Protein AF-A0AAN5CGK2-F1 (afdb_monomer)

Solvent-accessible surface area (backbone atoms only — not comparable to full-atom values): 8296 Å² total; per-residue (Å²): 106,67,82,70,48,52,51,64,76,40,96,70,33,46,78,45,73,40,79,93,72,69,45,72,46,53,35,61,75,93,45,72,62,61,57,50,49,50,49,54,55,51,50,52,51,52,51,52,52,49,56,49,52,52,52,52,48,50,51,52,50,50,49,60,60,36,73,79,61,66,99,73,81,93,61,63,67,52,55,52,50,47,52,51,52,50,49,52,45,49,51,54,37,49,49,40,64,63,46,42,79,73,74,47,98,51,76,61,48,66,52,52,44,58,50,38,49,52,50,40,66,51,47,54,58,49,47,48,51,75,65,34,65,67,61,43,54,53,54,66,70,78,105

Mean predicted aligned error: 11.22 Å

Secondary structure (DSSP, 8-state):
-HHHHGGGGSTT-EEEEETTTTEEEEESTT-THHHHHHHHHHHHHHHHHHHHHHHHHHHHHHHHHHTTS-TT-TTHHHHHHHHHHHHHHHHHHHHHHHHTTTS-S-THHHHHHHHHHHHHHHHHHHHHHHH-HHHHHHHHHH-

Sequence (143 aa):
GLTISTPLLHPCCRNLSFPEYHTTAYYPFDTWFRYVGLAVNTACSIIIIICYSVMFYVIRSSSNNANLRDRSHHPEWRFSLQVFLMSGVFLATFSSYFFLPYLGGSRWVAILAPTLFIVQNFTHPAIAFVFNTAIRREALRVL

Foldseek 3Di:
DCQLCVQVVDPQWDWDQDLQLRDTATPVNPDCSVVSVVVVLVVVLVVLVVVLVVLLVVLVVVVVVCVVPDDDDPQSVLVNVLSVVLNVLVCVLSCLNVCVSVVDNDCVSVVVNVVSVVVSVVSNVVSCCVRPPVVVVVVVVVD

InterPro domains:
  IPR019426 7TM GPCR, serpentine receptor class v (Srv) [PF10323] (31-100)

Structure (mmCIF, N/CA/C/O backbone):
data_AF-A0AAN5CGK2-F1
#
_entry.id   AF-A0AAN5CGK2-F1
#
loop_
_atom_site.group_PDB
_atom_site.id
_atom_site.type_symbol
_atom_site.label_atom_id
_atom_site.label_alt_id
_atom_site.label_comp_id
_atom_site.label_asym_id
_atom_site.label_entity_id
_atom_site.label_seq_id
_atom_site.pdbx_PDB_ins_code
_atom_site.Cartn_x
_atom_site.Cartn_y
_atom_site.Cartn_z
_atom_site.occupancy
_atom_site.B_iso_or_equiv
_atom_site.auth_seq_id
_atom_site.auth_comp_id
_atom_site.auth_asym_id
_atom_site.auth_atom_id
_atom_site.pdbx_PDB_model_num
ATOM 1 N N . GLY A 1 1 ? 0.231 10.409 -7.391 1.00 58.53 1 GLY A N 1
ATOM 2 C CA . GLY A 1 1 ? -0.719 10.622 -8.497 1.00 58.53 1 GLY A CA 1
ATOM 3 C C . GLY A 1 1 ? -0.007 11.297 -9.642 1.00 58.53 1 GLY A C 1
ATOM 4 O O . GLY A 1 1 ? 0.638 10.606 -10.413 1.00 58.53 1 GLY A O 1
ATOM 5 N N . LEU A 1 2 ? -0.017 12.632 -9.666 1.00 70.06 2 LEU A N 1
ATOM 6 C CA . LEU A 1 2 ? 0.608 13.441 -10.722 1.00 70.06 2 LEU A CA 1
ATOM 7 C C . LEU A 1 2 ? 2.053 13.033 -11.039 1.00 70.06 2 LEU A C 1
ATOM 9 O O . LEU A 1 2 ? 2.345 12.772 -12.192 1.00 70.06 2 LEU A O 1
ATOM 13 N N . THR A 1 3 ? 2.906 12.858 -10.028 1.00 69.56 3 THR A N 1
ATOM 14 C CA . THR A 1 3 ? 4.315 12.441 -10.182 1.00 69.56 3 THR A CA 1
ATOM 15 C C . THR A 1 3 ? 4.522 11.067 -10.822 1.00 69.56 3 THR A C 1
ATOM 17 O O . THR A 1 3 ? 5.518 10.855 -11.504 1.00 69.56 3 THR A O 1
ATOM 20 N N . ILE A 1 4 ? 3.596 10.127 -10.615 1.00 68.75 4 ILE A N 1
ATOM 21 C CA . ILE A 1 4 ? 3.653 8.787 -11.226 1.00 68.75 4 ILE A CA 1
ATOM 22 C C . ILE A 1 4 ? 3.134 8.846 -12.667 1.00 68.75 4 ILE A C 1
ATOM 24 O O . ILE A 1 4 ? 3.549 8.051 -13.502 1.00 68.75 4 ILE A O 1
ATOM 28 N N . SER A 1 5 ? 2.241 9.793 -12.958 1.00 70.75 5 SER A N 1
ATOM 29 C CA . SER A 1 5 ? 1.638 9.993 -14.275 1.00 70.75 5 SER A CA 1
ATOM 30 C C . SER A 1 5 ? 2.458 10.907 -15.186 1.00 70.75 5 SER A C 1
ATOM 32 O O . SER A 1 5 ? 2.312 10.809 -16.398 1.00 70.75 5 SER A O 1
ATOM 34 N N . THR A 1 6 ? 3.357 11.737 -14.641 1.00 74.69 6 THR A N 1
ATOM 35 C CA . THR A 1 6 ? 4.272 12.612 -15.397 1.00 74.69 6 THR A CA 1
ATOM 36 C C . THR A 1 6 ? 5.002 11.921 -16.557 1.00 74.69 6 THR A C 1
ATOM 38 O O . THR A 1 6 ? 5.064 12.517 -17.630 1.00 74.69 6 THR A O 1
ATOM 41 N N . PRO A 1 7 ? 5.507 10.676 -16.424 1.00 70.19 7 PRO A N 1
ATOM 42 C CA . PRO A 1 7 ? 6.167 9.986 -17.529 1.00 70.19 7 PRO A CA 1
ATOM 43 C C . PRO A 1 7 ? 5.232 9.788 -18.729 1.00 70.19 7 PRO A C 1
ATOM 45 O O . PRO A 1 7 ? 5.672 9.920 -19.863 1.00 70.19 7 PRO A O 1
ATOM 48 N N . LEU A 1 8 ? 3.934 9.555 -18.496 1.00 69.88 8 LEU A N 1
ATOM 49 C CA . LEU A 1 8 ? 2.954 9.334 -19.564 1.00 69.88 8 LEU A CA 1
ATOM 50 C C . LEU A 1 8 ? 2.613 10.603 -20.359 1.00 69.88 8 LEU A C 1
ATOM 52 O O . LEU A 1 8 ? 2.028 10.495 -21.434 1.00 69.88 8 LEU A O 1
ATOM 56 N N . LEU A 1 9 ? 2.965 11.795 -19.860 1.00 74.56 9 LEU A N 1
ATOM 57 C CA . LEU A 1 9 ? 2.807 13.037 -20.623 1.00 74.56 9 LEU A CA 1
ATOM 58 C C . LEU A 1 9 ? 3.887 13.196 -21.706 1.00 74.56 9 LEU A C 1
ATOM 60 O O . LEU A 1 9 ? 3.725 14.019 -22.606 1.00 74.56 9 LEU A O 1
ATOM 64 N N . HIS A 1 10 ? 4.974 12.420 -21.648 1.00 74.19 10 HIS A N 1
ATOM 65 C CA . HIS A 1 10 ? 6.044 12.481 -22.636 1.00 74.19 10 HIS A CA 1
ATOM 66 C C . HIS A 1 10 ? 5.872 11.403 -23.722 1.00 74.19 10 HIS A C 1
ATOM 68 O O . HIS A 1 10 ? 5.666 10.231 -23.405 1.00 74.19 10 HIS A O 1
ATOM 74 N N . PRO A 1 11 ? 6.033 11.749 -25.016 1.00 67.81 11 PRO A N 1
ATOM 75 C CA . PRO A 1 11 ? 5.805 10.826 -26.134 1.00 67.81 11 PRO A CA 1
ATOM 76 C C . PRO A 1 11 ? 6.774 9.635 -26.162 1.00 67.81 11 PRO A C 1
ATOM 78 O O . PRO A 1 11 ? 6.483 8.621 -26.794 1.00 67.81 11 PRO A O 1
ATOM 81 N N . CYS A 1 12 ? 7.913 9.748 -25.473 1.00 65.38 12 CYS A N 1
ATOM 82 C CA . CYS A 1 12 ? 8.911 8.693 -25.368 1.00 65.38 12 CYS A CA 1
ATOM 83 C C . CYS A 1 12 ? 8.566 7.623 -24.331 1.00 65.38 12 CYS A C 1
ATOM 85 O O . CYS A 1 12 ? 9.102 6.533 -24.444 1.00 65.38 12 CYS A O 1
ATOM 87 N N . CYS A 1 13 ? 7.710 7.902 -23.344 1.00 67.62 13 CYS A N 1
ATOM 88 C CA . CYS A 1 13 ? 7.540 7.046 -22.171 1.00 67.62 13 CYS A CA 1
ATOM 89 C C . CYS A 1 13 ? 6.154 6.405 -22.147 1.00 67.62 13 CYS A C 1
ATOM 91 O O . CYS A 1 13 ? 5.207 6.925 -21.558 1.00 67.62 13 CYS A O 1
ATOM 93 N N . ARG A 1 14 ? 6.032 5.243 -22.794 1.00 71.44 14 ARG A N 1
ATOM 94 C CA . ARG A 1 14 ? 4.799 4.443 -22.762 1.00 71.44 14 ARG A CA 1
ATOM 95 C C . ARG A 1 14 ? 4.902 3.365 -21.702 1.00 71.44 14 ARG A C 1
ATOM 97 O O . ARG A 1 14 ? 5.924 2.699 -21.589 1.00 71.44 14 ARG A O 1
ATOM 104 N N . ASN A 1 15 ? 3.831 3.170 -20.943 1.00 73.69 15 ASN A N 1
ATOM 105 C CA . ASN A 1 15 ? 3.754 2.052 -20.017 1.00 73.69 15 ASN A CA 1
ATOM 106 C C . ASN A 1 15 ? 3.333 0.794 -20.794 1.00 73.69 15 ASN A C 1
ATOM 108 O O . ASN A 1 15 ? 2.214 0.727 -21.302 1.00 73.69 15 ASN A O 1
ATOM 112 N N . LEU A 1 16 ? 4.247 -0.163 -20.941 1.00 75.38 16 LEU A N 1
ATOM 113 C CA . LEU A 1 16 ? 3.986 -1.460 -21.553 1.00 75.38 16 LEU A CA 1
ATOM 114 C C . LEU A 1 16 ? 3.555 -2.442 -20.467 1.00 75.38 16 LEU A C 1
ATOM 116 O O . LEU A 1 16 ? 4.238 -2.600 -19.456 1.00 75.38 16 LEU A O 1
ATOM 120 N N . SER A 1 17 ? 2.427 -3.113 -20.685 1.00 71.88 17 SER A N 1
ATOM 121 C CA . SER A 1 17 ? 1.989 -4.216 -19.834 1.00 71.88 17 SER A CA 1
ATOM 122 C C . SER A 1 17 ? 2.451 -5.531 -20.447 1.00 71.88 17 SER A C 1
ATOM 124 O O . SER A 1 17 ? 2.151 -5.812 -21.606 1.00 71.88 17 SER A O 1
ATOM 126 N N . PHE A 1 18 ? 3.183 -6.320 -19.667 1.00 71.69 18 PHE A N 1
ATOM 127 C CA . PHE A 1 18 ? 3.627 -7.652 -20.045 1.00 71.69 18 PHE A CA 1
ATOM 128 C C . PHE A 1 18 ? 2.708 -8.678 -19.385 1.00 71.69 18 PHE A C 1
ATOM 130 O O . PHE A 1 18 ? 2.896 -8.983 -18.203 1.00 71.69 18 PHE A O 1
ATOM 137 N N . PRO A 1 19 ? 1.711 -9.215 -20.109 1.00 67.00 19 PRO A N 1
ATOM 138 C CA . PRO A 1 19 ? 0.748 -10.148 -19.532 1.00 67.00 19 PRO A CA 1
ATOM 139 C C . PRO A 1 19 ? 1.413 -11.438 -19.038 1.00 67.00 19 PRO A C 1
ATOM 141 O O . PRO A 1 19 ? 0.984 -11.982 -18.031 1.00 67.00 19 PRO A O 1
ATOM 144 N N . GLU A 1 20 ? 2.502 -11.882 -19.671 1.00 65.44 20 GLU A N 1
ATOM 145 C CA . GLU A 1 20 ? 3.244 -13.089 -19.271 1.00 65.44 20 GLU A CA 1
ATOM 146 C C . GLU A 1 20 ? 3.934 -12.956 -17.907 1.00 65.44 20 GLU A C 1
ATOM 148 O O . GLU A 1 20 ? 4.094 -13.938 -17.183 1.00 65.44 20 GLU A O 1
ATOM 153 N N . TYR A 1 21 ? 4.315 -11.732 -17.539 1.00 59.38 21 TYR A N 1
ATOM 154 C CA . TYR A 1 21 ? 5.016 -11.437 -16.291 1.00 59.38 21 TYR A CA 1
ATOM 155 C C . TYR A 1 21 ? 4.128 -10.705 -15.281 1.00 59.38 21 TYR A C 1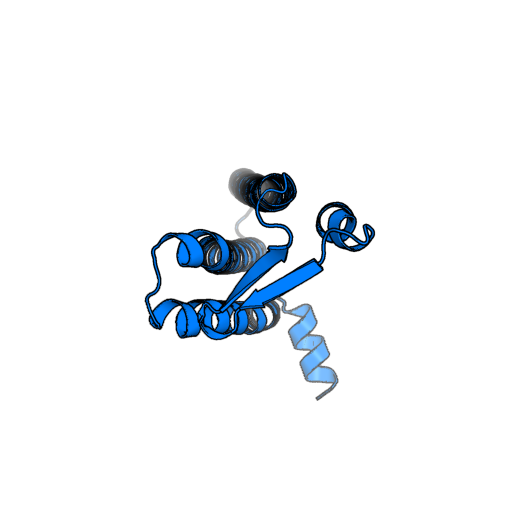
ATOM 157 O O . TYR A 1 21 ? 4.572 -10.454 -14.166 1.00 59.38 21 TYR A O 1
ATOM 165 N N . HIS A 1 22 ? 2.891 -10.355 -15.655 1.00 60.78 22 HIS A N 1
ATOM 166 C CA . HIS A 1 22 ? 1.971 -9.519 -14.875 1.00 60.78 22 HIS A CA 1
ATOM 167 C C . HIS A 1 22 ? 2.614 -8.231 -14.343 1.00 60.78 22 HIS A C 1
ATOM 169 O O . HIS A 1 22 ? 2.251 -7.718 -13.284 1.00 60.78 22 HIS A O 1
ATOM 175 N N . THR A 1 23 ? 3.576 -7.695 -15.088 1.00 65.94 23 THR A N 1
ATOM 176 C CA . THR A 1 23 ? 4.284 -6.467 -14.742 1.00 65.94 23 THR A CA 1
ATOM 177 C C . THR A 1 23 ? 4.006 -5.393 -15.776 1.00 65.94 23 THR A C 1
ATOM 179 O O . THR A 1 23 ? 3.697 -5.657 -16.939 1.00 65.94 23 THR A O 1
ATOM 182 N N . THR A 1 24 ? 4.097 -4.147 -15.333 1.00 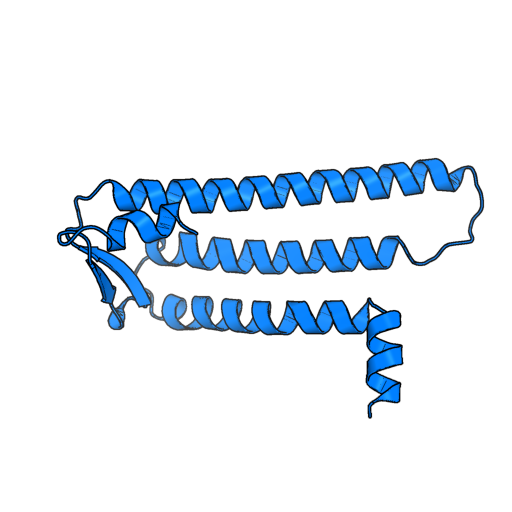69.50 24 THR A N 1
ATOM 183 C CA . THR A 1 24 ? 4.045 -2.975 -16.201 1.00 69.50 24 THR A CA 1
ATOM 184 C C . THR A 1 24 ? 5.388 -2.274 -16.122 1.00 69.50 24 THR A C 1
ATOM 186 O O . THR A 1 24 ? 5.865 -2.005 -15.017 1.00 69.50 24 THR A O 1
ATOM 189 N N . ALA A 1 25 ? 6.001 -1.985 -17.262 1.00 70.94 25 ALA A N 1
ATOM 190 C CA . ALA A 1 25 ? 7.276 -1.290 -17.324 1.00 70.94 25 ALA A CA 1
ATOM 191 C C . ALA A 1 25 ? 7.214 -0.131 -18.318 1.00 70.94 25 ALA A C 1
ATOM 193 O O . ALA A 1 25 ? 6.575 -0.213 -19.366 1.00 70.94 25 ALA A O 1
ATOM 194 N N . TYR A 1 26 ? 7.908 0.956 -17.988 1.00 72.75 26 TYR A N 1
ATOM 195 C CA . TYR A 1 26 ? 8.057 2.088 -18.891 1.00 72.75 26 TYR A CA 1
ATOM 196 C C . TYR A 1 26 ? 9.029 1.729 -20.017 1.00 72.75 26 TYR A C 1
ATOM 198 O O . TYR A 1 26 ? 10.127 1.237 -19.762 1.00 72.75 26 TYR A O 1
ATOM 206 N N . TYR A 1 27 ? 8.614 1.982 -21.253 1.00 67.19 27 TYR A N 1
ATOM 207 C CA . TYR A 1 27 ? 9.453 1.926 -22.441 1.00 67.19 27 TYR A CA 1
ATOM 208 C C . TYR A 1 27 ? 9.820 3.350 -22.865 1.00 67.19 27 TYR A C 1
ATOM 210 O O . TYR A 1 27 ? 8.891 4.155 -22.963 1.00 67.19 27 TYR A O 1
ATOM 218 N N . PRO A 1 28 ? 11.101 3.659 -23.156 1.00 73.19 28 PRO A N 1
ATOM 219 C CA . PRO A 1 28 ? 12.262 2.765 -23.095 1.00 73.19 28 PRO A CA 1
ATOM 220 C C . PRO A 1 28 ? 12.666 2.39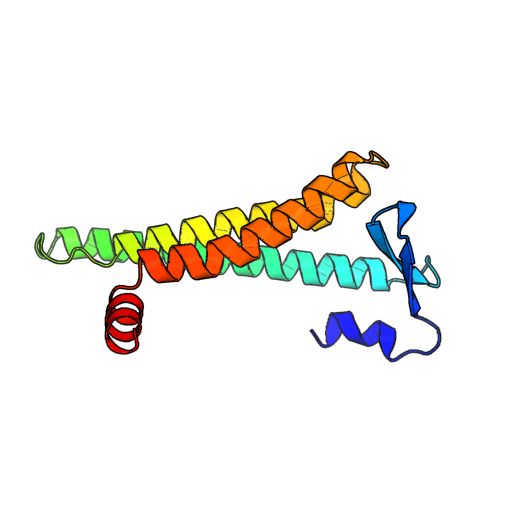8 -21.655 1.00 73.19 28 PRO A C 1
ATOM 222 O O . PRO A 1 28 ? 12.503 3.188 -20.722 1.00 73.19 28 PRO A O 1
ATOM 225 N N . PHE A 1 29 ? 13.193 1.180 -21.487 1.00 70.44 29 PHE A N 1
ATOM 226 C CA . PHE A 1 29 ? 13.477 0.580 -20.174 1.00 70.44 29 PHE A CA 1
ATOM 227 C C . PHE A 1 29 ? 14.631 1.257 -19.414 1.00 70.44 29 PHE A C 1
ATOM 229 O O . PHE A 1 29 ? 14.657 1.203 -18.186 1.00 70.44 29 PHE A O 1
ATOM 236 N N . ASP A 1 30 ? 15.526 1.955 -20.121 1.00 68.19 30 ASP A N 1
ATOM 237 C CA . ASP A 1 30 ? 16.666 2.706 -19.564 1.00 68.19 30 ASP A CA 1
ATOM 238 C C . ASP A 1 30 ? 16.287 4.109 -19.063 1.00 68.19 30 ASP A C 1
ATOM 240 O O . ASP A 1 30 ? 17.068 5.060 -19.118 1.00 68.19 30 ASP A O 1
ATOM 244 N N . THR A 1 31 ? 15.057 4.280 -18.586 1.00 72.62 31 THR A N 1
ATOM 245 C CA . THR A 1 31 ? 14.589 5.569 -18.079 1.00 72.62 31 THR A CA 1
ATOM 246 C C . THR A 1 31 ? 14.637 5.630 -16.558 1.00 72.62 31 THR A C 1
ATOM 248 O O . THR A 1 31 ? 14.269 4.700 -15.838 1.00 72.62 31 THR A O 1
ATOM 251 N N . TRP A 1 32 ? 15.025 6.797 -16.040 1.00 73.75 32 TRP A N 1
ATOM 252 C CA . TRP A 1 32 ? 15.054 7.087 -14.603 1.00 73.75 32 TRP A CA 1
ATOM 253 C C . TRP A 1 32 ? 13.672 6.980 -13.921 1.00 73.75 32 TRP A C 1
ATOM 255 O O . TRP A 1 32 ? 13.582 6.895 -12.696 1.00 73.75 32 TRP A O 1
ATOM 265 N N . PHE A 1 33 ? 12.586 6.917 -14.700 1.00 71.19 33 PHE A N 1
ATOM 266 C CA . PHE A 1 33 ? 11.207 6.813 -14.219 1.00 71.19 33 PHE A CA 1
ATOM 267 C C . PHE A 1 33 ? 10.928 5.565 -13.375 1.00 71.19 33 PHE A C 1
ATOM 269 O O . PHE A 1 33 ? 10.081 5.615 -12.481 1.00 71.19 33 PHE A O 1
ATOM 276 N N . ARG A 1 34 ? 11.680 4.474 -13.566 1.00 69.56 34 ARG A N 1
ATOM 277 C CA . ARG A 1 34 ? 11.621 3.308 -12.668 1.00 69.56 34 ARG A CA 1
ATOM 278 C C . ARG A 1 34 ? 11.997 3.677 -11.228 1.00 69.56 34 ARG A C 1
ATOM 280 O O . ARG A 1 34 ? 11.337 3.229 -10.290 1.00 69.56 34 ARG A O 1
ATOM 287 N N . TYR A 1 35 ? 13.013 4.520 -11.048 1.00 74.94 35 TYR A N 1
ATOM 288 C CA . TYR A 1 35 ? 13.442 4.989 -9.728 1.00 74.94 35 TYR A CA 1
ATOM 289 C C . TYR A 1 35 ? 12.452 5.984 -9.127 1.00 74.94 35 TYR A C 1
ATOM 291 O O . TYR A 1 35 ? 12.213 5.937 -7.925 1.00 74.94 35 TYR A O 1
ATOM 299 N N . VAL A 1 36 ? 11.815 6.824 -9.949 1.00 76.19 36 VAL A N 1
ATOM 300 C CA . VAL A 1 36 ? 10.736 7.722 -9.499 1.00 76.19 36 VAL A CA 1
ATOM 301 C C . VAL A 1 36 ? 9.548 6.921 -8.972 1.00 76.19 36 VAL A C 1
ATOM 303 O O . VAL A 1 36 ? 9.062 7.195 -7.877 1.00 76.19 36 VAL A O 1
ATOM 306 N N . GLY A 1 37 ? 9.111 5.898 -9.713 1.00 71.94 37 GLY A N 1
ATOM 307 C CA . GLY A 1 37 ? 8.034 5.007 -9.284 1.00 71.94 37 GLY A CA 1
ATOM 308 C C . GLY A 1 37 ? 8.360 4.308 -7.963 1.00 71.94 37 GLY A C 1
ATOM 309 O O . GLY A 1 37 ? 7.550 4.344 -7.041 1.00 71.94 37 GLY A O 1
ATOM 310 N N . LEU A 1 38 ? 9.569 3.750 -7.839 1.00 75.31 38 LEU A N 1
ATOM 311 C CA . LEU A 1 38 ? 10.087 3.157 -6.599 1.00 75.31 38 LEU A CA 1
ATOM 312 C C . LEU A 1 38 ? 10.122 4.168 -5.439 1.00 75.31 38 LEU A C 1
ATOM 314 O O . LEU A 1 38 ? 9.640 3.860 -4.350 1.00 75.31 38 LEU A O 1
ATOM 318 N N . ALA A 1 39 ? 10.647 5.373 -5.658 1.00 79.00 39 ALA A N 1
ATOM 319 C CA . ALA A 1 39 ? 10.775 6.402 -4.630 1.00 79.00 39 ALA A CA 1
ATOM 320 C C . ALA A 1 39 ? 9.410 6.873 -4.110 1.00 79.00 39 ALA A C 1
ATOM 322 O O . ALA A 1 39 ? 9.199 6.906 -2.900 1.00 79.00 39 ALA A O 1
ATOM 323 N N . VAL A 1 40 ? 8.461 7.176 -5.004 1.00 79.25 40 VAL A N 1
ATOM 324 C CA . VAL A 1 40 ?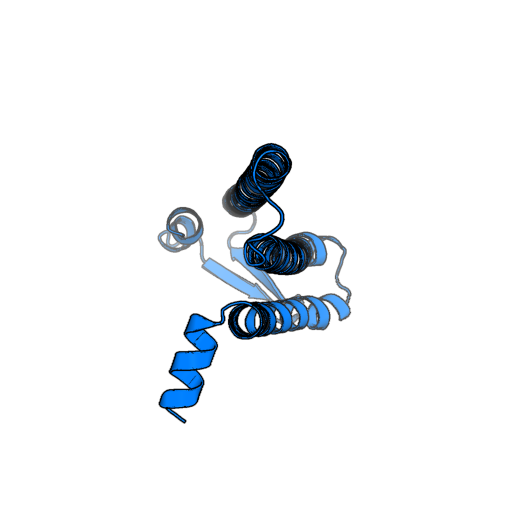 7.112 7.620 -4.613 1.00 79.25 40 VAL A CA 1
ATOM 325 C C . VAL A 1 40 ? 6.383 6.522 -3.840 1.00 79.25 40 VAL A C 1
ATOM 327 O O . VAL A 1 40 ? 5.810 6.784 -2.786 1.00 79.25 40 VAL A O 1
ATOM 330 N N . ASN A 1 41 ? 6.455 5.283 -4.322 1.00 76.44 41 ASN A N 1
ATOM 331 C CA . ASN A 1 41 ? 5.851 4.126 -3.667 1.00 76.44 41 ASN A CA 1
ATOM 332 C C . ASN A 1 41 ? 6.454 3.882 -2.267 1.00 76.44 41 ASN A C 1
ATOM 334 O O . ASN A 1 41 ? 5.722 3.681 -1.293 1.00 76.44 41 ASN A O 1
ATOM 338 N N . THR A 1 42 ? 7.776 3.975 -2.138 1.00 80.12 42 THR A N 1
ATOM 339 C CA . THR A 1 42 ? 8.474 3.817 -0.851 1.00 80.12 42 THR A CA 1
ATOM 340 C C . THR A 1 42 ? 8.108 4.939 0.121 1.00 80.12 42 THR A C 1
ATOM 342 O O . THR A 1 42 ? 7.794 4.672 1.280 1.00 80.12 42 THR A O 1
ATOM 345 N N . ALA A 1 43 ? 8.060 6.187 -0.355 1.00 83.56 43 ALA A N 1
ATOM 346 C CA . ALA A 1 43 ? 7.637 7.335 0.440 1.00 83.56 43 ALA A CA 1
ATOM 347 C C . ALA A 1 43 ? 6.194 7.181 0.943 1.00 83.56 43 ALA A C 1
ATOM 349 O O . ALA A 1 43 ? 5.939 7.393 2.126 1.00 83.56 43 ALA A O 1
ATOM 350 N N . CYS A 1 44 ? 5.260 6.742 0.091 1.00 81.00 44 CYS A N 1
ATOM 351 C CA . CYS A 1 44 ? 3.884 6.461 0.505 1.00 81.00 44 CYS A CA 1
ATOM 352 C C . CYS A 1 44 ? 3.821 5.398 1.609 1.00 81.00 44 CYS A C 1
ATOM 354 O O . CYS A 1 44 ? 3.101 5.586 2.586 1.00 81.00 44 CYS A O 1
ATOM 356 N N . SER A 1 45 ? 4.603 4.322 1.501 1.00 78.56 45 SER A N 1
ATOM 357 C CA . SER A 1 45 ? 4.648 3.287 2.542 1.00 78.56 45 SER A CA 1
ATOM 358 C C . SER A 1 45 ? 5.190 3.810 3.867 1.00 78.56 45 SER A C 1
ATOM 360 O O . SER A 1 45 ? 4.613 3.531 4.914 1.00 78.56 45 SER A O 1
ATOM 362 N N . ILE A 1 46 ? 6.255 4.614 3.833 1.00 83.44 46 ILE A N 1
ATOM 363 C CA . ILE A 1 46 ? 6.827 5.220 5.041 1.00 83.44 46 ILE A CA 1
ATOM 364 C C . ILE A 1 46 ? 5.825 6.178 5.692 1.00 83.44 46 ILE A C 1
ATOM 366 O O . ILE A 1 46 ? 5.617 6.103 6.900 1.00 83.44 46 ILE A O 1
ATOM 370 N N . ILE A 1 47 ? 5.158 7.029 4.906 1.00 85.19 47 ILE A N 1
ATOM 371 C CA . ILE A 1 47 ? 4.122 7.943 5.410 1.00 85.19 47 ILE A CA 1
ATOM 372 C C . ILE A 1 47 ? 3.015 7.151 6.106 1.00 85.19 47 ILE A C 1
ATOM 374 O O . ILE A 1 47 ? 2.629 7.490 7.219 1.00 85.19 47 ILE A O 1
ATOM 378 N N . ILE A 1 48 ? 2.550 6.064 5.492 1.00 81.25 48 ILE A N 1
ATOM 379 C CA . ILE A 1 48 ? 1.512 5.198 6.056 1.00 81.25 48 ILE A CA 1
ATOM 380 C C . ILE A 1 48 ? 1.972 4.578 7.387 1.00 81.25 48 ILE A C 1
ATOM 382 O O . ILE A 1 48 ? 1.242 4.644 8.376 1.00 81.25 48 ILE A O 1
ATOM 386 N N . ILE A 1 49 ? 3.198 4.050 7.457 1.00 82.12 49 ILE A N 1
ATOM 387 C CA . ILE A 1 49 ? 3.779 3.508 8.697 1.00 82.12 49 ILE A CA 1
ATOM 388 C C . ILE A 1 49 ? 3.868 4.590 9.786 1.00 82.12 49 ILE A C 1
ATOM 390 O O . ILE A 1 49 ? 3.510 4.339 10.940 1.00 82.12 49 ILE A O 1
ATOM 394 N N . ILE A 1 50 ? 4.299 5.806 9.440 1.00 85.12 50 ILE A N 1
ATOM 395 C CA . ILE A 1 50 ? 4.405 6.926 10.386 1.00 85.12 50 ILE A CA 1
ATOM 396 C C . ILE A 1 50 ? 3.017 7.339 10.883 1.00 85.12 50 ILE A C 1
ATOM 398 O O . ILE A 1 50 ? 2.790 7.404 12.088 1.00 85.12 50 ILE A O 1
ATOM 402 N N . CYS A 1 51 ? 2.058 7.556 9.984 1.00 82.00 51 CYS A N 1
ATOM 403 C CA . CYS A 1 51 ? 0.693 7.921 10.356 1.00 82.00 51 CYS A CA 1
ATOM 404 C C . CYS A 1 51 ? 0.074 6.888 11.305 1.00 82.00 51 CYS A C 1
ATOM 406 O O . CYS A 1 51 ? -0.530 7.259 12.313 1.00 82.00 51 CYS A O 1
ATOM 408 N N . TYR A 1 52 ? 0.267 5.595 11.036 1.00 77.12 52 TYR A N 1
ATOM 409 C CA . TYR A 1 52 ? -0.275 4.542 11.889 1.00 77.12 52 TYR A CA 1
ATOM 410 C C . TYR A 1 52 ? 0.466 4.369 13.212 1.00 77.12 52 TYR A C 1
ATOM 412 O O . TYR A 1 52 ? -0.181 4.123 14.229 1.00 77.12 52 TYR A O 1
ATOM 420 N N . SER A 1 53 ? 1.788 4.538 13.240 1.00 79.88 53 SER A N 1
ATOM 421 C CA . SER A 1 53 ? 2.556 4.503 14.491 1.00 79.88 53 SER A CA 1
ATOM 422 C C . SER A 1 53 ? 2.210 5.681 15.405 1.00 79.88 53 SER A C 1
ATOM 424 O O . SER A 1 53 ? 2.005 5.475 16.601 1.00 79.88 53 SER A O 1
ATOM 426 N N . VAL A 1 54 ? 2.026 6.883 14.847 1.00 82.81 54 VAL A N 1
ATOM 427 C CA . VAL A 1 54 ? 1.518 8.056 15.579 1.00 82.81 54 VAL A CA 1
ATOM 428 C C . VAL A 1 54 ? 0.114 7.794 16.111 1.00 82.81 54 VAL A C 1
ATOM 430 O O . VAL A 1 54 ? -0.149 8.024 17.287 1.00 82.81 54 VAL A O 1
ATOM 433 N N . MET A 1 55 ? -0.791 7.271 15.285 1.00 77.06 55 MET A N 1
ATOM 434 C CA . MET A 1 55 ? -2.160 6.994 15.715 1.00 77.06 55 MET A CA 1
ATOM 435 C C . MET A 1 55 ? -2.208 5.932 16.828 1.00 77.06 55 MET A C 1
ATOM 437 O O . MET A 1 55 ? -2.911 6.110 17.822 1.00 77.06 55 MET A O 1
ATOM 441 N N . PHE A 1 56 ? -1.415 4.862 16.719 1.00 75.50 56 PHE A N 1
ATOM 442 C CA . PHE A 1 56 ? -1.277 3.856 17.774 1.00 75.50 56 PHE A CA 1
ATOM 443 C C . PHE A 1 56 ? -0.705 4.455 19.067 1.00 75.50 56 PHE A C 1
ATOM 445 O O . PHE A 1 56 ? -1.205 4.172 20.157 1.00 75.50 56 PHE A O 1
ATOM 452 N N . TYR A 1 57 ? 0.307 5.319 18.953 1.00 79.75 57 TYR A N 1
ATOM 453 C CA . TYR A 1 57 ? 0.884 6.033 20.089 1.00 79.75 57 TYR A CA 1
ATOM 454 C C . TYR A 1 57 ? -0.143 6.943 20.775 1.00 79.75 57 TYR A C 1
ATOM 456 O O . TYR A 1 57 ? -0.279 6.894 21.996 1.00 79.75 57 TYR A O 1
ATOM 464 N N . VAL A 1 58 ? -0.915 7.717 20.005 1.00 77.19 58 VAL A N 1
ATOM 465 C CA . VAL A 1 58 ? -1.984 8.585 20.521 1.00 77.19 58 VAL A CA 1
ATOM 466 C C . VAL A 1 58 ? -3.059 7.767 21.232 1.00 77.19 58 VAL A C 1
ATOM 468 O O . VAL A 1 58 ? -3.468 8.145 22.323 1.00 77.19 58 VAL A O 1
ATOM 471 N N . ILE A 1 59 ? -3.468 6.619 20.686 1.00 70.56 59 ILE A N 1
ATOM 472 C CA . ILE A 1 59 ? -4.444 5.730 21.336 1.00 70.56 59 ILE A CA 1
ATOM 473 C C . ILE A 1 59 ? -3.895 5.171 22.650 1.00 70.56 59 ILE A C 1
ATOM 475 O O . ILE A 1 59 ? -4.603 5.142 23.655 1.00 70.56 59 ILE A O 1
ATOM 479 N N . ARG A 1 60 ? -2.628 4.744 22.677 1.00 73.50 60 ARG A N 1
ATOM 480 C CA . ARG A 1 60 ? -2.001 4.232 23.902 1.00 73.50 60 ARG A CA 1
ATOM 481 C C . ARG A 1 60 ? -1.827 5.333 24.950 1.00 73.50 60 ARG A C 1
ATOM 483 O O . ARG A 1 60 ? -2.054 5.078 26.128 1.00 73.50 60 ARG A O 1
ATOM 490 N N . SER A 1 61 ? -1.480 6.545 24.524 1.00 74.19 61 SER A N 1
ATOM 491 C CA . SER A 1 61 ? -1.392 7.732 25.381 1.00 74.19 61 SER A CA 1
ATOM 492 C C . SER A 1 61 ? -2.767 8.140 25.927 1.00 74.19 61 SER A C 1
ATOM 494 O O . SER A 1 61 ? -2.913 8.332 27.132 1.00 74.19 61 SER A O 1
ATOM 496 N N . SER A 1 62 ? -3.801 8.157 25.077 1.00 65.00 62 SER A N 1
ATOM 497 C CA . SER A 1 62 ? -5.203 8.372 25.463 1.00 65.00 62 SER A CA 1
ATOM 498 C C . SER A 1 62 ? -5.654 7.335 26.489 1.00 65.00 62 SER A C 1
ATOM 500 O O . SER A 1 62 ? -6.145 7.695 27.550 1.00 65.00 62 SER A O 1
ATOM 502 N N . SER A 1 63 ? -5.388 6.048 26.242 1.00 63.91 63 SER A N 1
ATOM 503 C CA . SER A 1 63 ? -5.721 4.960 27.167 1.00 63.91 63 SER A CA 1
ATOM 504 C C . SER A 1 63 ? -4.978 5.067 28.501 1.00 63.91 63 SER A C 1
ATOM 506 O O . SER A 1 63 ? -5.568 4.803 29.547 1.00 63.91 63 SER A O 1
ATOM 508 N N . ASN A 1 64 ? -3.706 5.477 28.492 1.00 66.12 64 ASN A N 1
ATOM 509 C CA . ASN A 1 64 ? -2.937 5.676 29.718 1.00 66.12 64 ASN A CA 1
ATOM 510 C C . ASN A 1 64 ? -3.472 6.8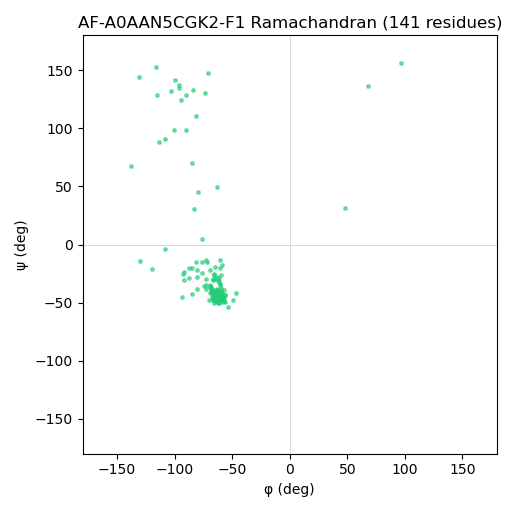59 30.542 1.00 66.12 64 ASN A C 1
ATOM 512 O O . ASN A 1 64 ? -3.588 6.755 31.759 1.00 66.12 64 ASN A O 1
ATOM 516 N N . ASN A 1 65 ? -3.873 7.946 29.877 1.00 61.38 65 ASN A N 1
ATOM 517 C CA . ASN A 1 65 ? -4.514 9.094 30.520 1.00 61.38 65 ASN A CA 1
ATOM 518 C C . ASN A 1 65 ? -5.960 8.792 30.961 1.00 61.38 65 ASN A C 1
ATOM 520 O O . ASN A 1 65 ? -6.422 9.330 31.963 1.00 61.38 65 ASN A O 1
ATOM 524 N N . ALA A 1 66 ? -6.667 7.900 30.260 1.00 56.75 66 ALA A N 1
ATOM 525 C CA . ALA A 1 66 ? -8.018 7.451 30.596 1.00 56.75 66 ALA A CA 1
ATOM 526 C C . ALA A 1 66 ? -8.050 6.450 31.764 1.00 56.75 66 ALA A C 1
ATOM 528 O O . ALA A 1 66 ? -9.042 6.404 32.483 1.00 56.75 66 ALA A O 1
ATOM 529 N N . ASN A 1 67 ? -6.966 5.710 32.037 1.00 53.44 67 ASN A N 1
ATOM 530 C CA . ASN A 1 67 ? -6.856 4.881 33.250 1.00 53.44 67 ASN A CA 1
ATOM 531 C C . ASN A 1 67 ? -6.947 5.704 34.554 1.00 53.44 67 ASN A C 1
ATOM 533 O O . ASN A 1 67 ? -7.289 5.148 35.594 1.00 53.44 67 ASN A O 1
ATOM 537 N N . LEU A 1 68 ? -6.696 7.020 34.507 1.00 54.38 68 LEU A N 1
ATOM 538 C CA . LEU A 1 68 ? -6.933 7.943 35.627 1.00 54.38 68 LEU A CA 1
ATOM 539 C C . LEU A 1 68 ? -8.399 8.401 35.739 1.00 54.38 68 LEU A C 1
ATOM 541 O O . LEU A 1 68 ? -8.787 8.959 36.762 1.00 54.38 68 LEU A O 1
ATOM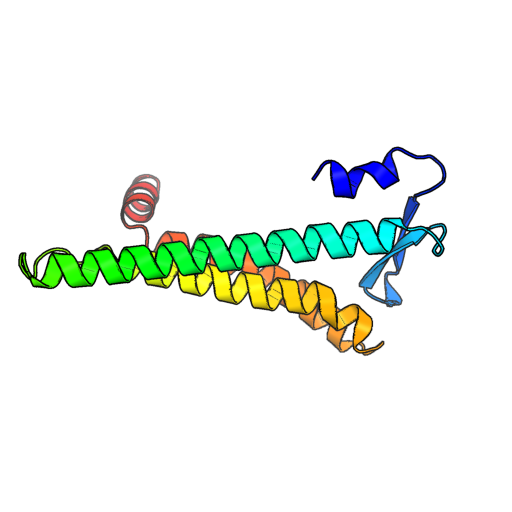 545 N N . ARG A 1 69 ? -9.219 8.194 34.702 1.00 49.19 69 ARG A N 1
ATOM 546 C CA . ARG A 1 69 ? -10.579 8.731 34.588 1.00 49.19 69 ARG A CA 1
ATOM 547 C C . ARG A 1 69 ? -11.536 7.683 34.022 1.00 49.19 69 ARG A C 1
ATOM 549 O O . ARG A 1 69 ? -12.087 7.839 32.944 1.00 49.19 69 ARG A O 1
ATOM 556 N N . ASP A 1 70 ? -11.755 6.661 34.834 1.00 49.78 70 ASP A N 1
ATOM 557 C CA . ASP A 1 70 ? -12.943 5.812 34.839 1.00 49.78 70 ASP A CA 1
ATOM 558 C C . ASP A 1 70 ? -13.186 4.877 33.631 1.00 49.78 70 ASP A C 1
ATOM 560 O O . ASP A 1 70 ? -13.074 5.186 32.445 1.00 49.78 70 ASP A O 1
ATOM 564 N N . ARG A 1 71 ? -13.575 3.661 33.988 1.00 49.41 71 ARG A N 1
ATOM 565 C CA . ARG A 1 71 ? -13.624 2.429 33.199 1.00 49.41 71 ARG A CA 1
ATOM 566 C C . ARG A 1 71 ? -14.854 2.360 32.278 1.00 49.41 71 ARG A C 1
ATOM 568 O O . ARG A 1 71 ? -15.524 1.332 32.245 1.00 49.41 71 ARG A O 1
ATOM 575 N N . SER A 1 72 ? -15.194 3.433 31.556 1.00 49.00 72 SER A N 1
ATOM 576 C CA . SER A 1 72 ? -16.545 3.563 30.969 1.00 49.00 72 SER A CA 1
ATOM 577 C C . SER A 1 72 ? -16.652 3.672 29.435 1.00 49.00 72 SER A C 1
ATOM 579 O O . SER A 1 72 ? -17.691 3.317 28.886 1.00 49.00 72 SER A O 1
ATOM 581 N N . HIS A 1 73 ? -15.623 4.056 28.670 1.00 47.44 73 HIS A N 1
ATOM 582 C CA . HIS A 1 73 ? -15.793 4.229 27.211 1.00 47.44 73 HIS A CA 1
ATOM 583 C C . HIS A 1 73 ? -15.103 3.147 26.356 1.00 47.44 73 HIS A C 1
ATOM 585 O O . HIS A 1 73 ? -13.977 3.289 25.889 1.00 47.44 73 HIS A O 1
ATOM 591 N N . HIS A 1 74 ? -15.857 2.081 26.053 1.00 57.12 74 HIS A N 1
ATOM 592 C CA . HIS A 1 74 ? -15.565 1.083 25.011 1.00 57.12 74 HIS A CA 1
ATOM 593 C C . HIS A 1 74 ? -16.037 1.486 23.585 1.00 57.12 74 HIS A C 1
ATOM 595 O O . HIS A 1 74 ? -16.935 0.848 23.024 1.00 57.12 74 HIS A O 1
ATOM 601 N N . PRO A 1 75 ? -15.404 2.484 22.937 1.00 57.44 75 PRO A N 1
ATOM 602 C CA . PRO A 1 75 ? -15.315 2.485 21.467 1.00 57.44 75 PRO A CA 1
ATOM 603 C C . PRO A 1 75 ? -13.908 2.719 20.874 1.00 57.44 75 PRO A C 1
ATOM 605 O O . PRO A 1 75 ? -13.705 2.418 19.700 1.00 57.44 75 PRO A O 1
ATOM 608 N N . GLU A 1 76 ? -12.916 3.188 21.640 1.00 61.78 76 GLU A N 1
ATOM 609 C CA . GLU A 1 76 ? -11.622 3.638 21.078 1.00 61.78 76 GLU A CA 1
ATOM 610 C C . GLU A 1 76 ? -10.722 2.489 20.590 1.00 61.78 76 GLU A C 1
ATOM 612 O O . GLU A 1 76 ? -10.094 2.568 19.531 1.00 61.78 76 GLU A O 1
ATOM 617 N N . TRP A 1 77 ? -10.706 1.364 21.312 1.00 63.81 77 TRP A N 1
ATOM 618 C CA . TRP A 1 77 ? -9.882 0.205 20.945 1.00 63.81 77 TRP A CA 1
ATOM 619 C C . TRP A 1 77 ? -10.337 -0.455 19.633 1.00 63.81 77 TRP A C 1
ATOM 621 O O . TRP A 1 77 ? -9.520 -1.001 18.895 1.00 63.81 77 TRP A O 1
ATOM 631 N N . ARG A 1 78 ? -11.639 -0.384 19.323 1.00 68.25 78 ARG A N 1
ATOM 632 C CA . ARG A 1 78 ? -12.233 -0.953 18.103 1.00 68.25 78 ARG A CA 1
ATOM 633 C C . ARG A 1 78 ? -11.766 -0.209 16.860 1.00 68.25 78 ARG A C 1
ATOM 635 O O . ARG A 1 78 ? -11.434 -0.839 15.863 1.00 68.25 78 ARG A O 1
ATOM 642 N N . PHE A 1 79 ? -11.686 1.116 16.953 1.00 69.75 79 PHE A N 1
ATOM 643 C CA . PHE A 1 79 ? -11.148 1.962 15.893 1.00 69.75 79 PHE A CA 1
ATOM 644 C C . PHE A 1 79 ? -9.646 1.714 15.692 1.00 69.75 79 PHE A C 1
ATOM 646 O O . PHE A 1 79 ? -9.194 1.533 14.564 1.00 69.75 79 PHE A O 1
ATOM 653 N N . SER A 1 80 ? -8.891 1.593 16.789 1.00 68.19 80 SER A N 1
ATOM 654 C CA . SER A 1 80 ? -7.470 1.218 16.754 1.00 68.19 80 SER A CA 1
ATOM 655 C C . SER A 1 80 ? -7.233 -0.114 16.037 1.00 68.19 80 SER A C 1
ATOM 657 O O . SER A 1 80 ? -6.419 -0.196 15.117 1.00 68.19 80 SER A O 1
ATOM 659 N N . LEU A 1 81 ? -7.995 -1.150 16.409 1.00 73.12 81 LEU A N 1
ATOM 660 C CA . LEU A 1 81 ? -7.890 -2.475 15.802 1.00 73.12 81 LEU A CA 1
ATOM 661 C C . LEU A 1 81 ? -8.294 -2.459 14.323 1.00 73.12 81 LEU A C 1
ATOM 663 O O . LEU A 1 81 ? -7.606 -3.064 13.505 1.00 73.12 81 LEU A O 1
ATOM 667 N N . GLN A 1 82 ? -9.373 -1.751 13.972 1.00 74.31 82 GLN A N 1
ATOM 668 C CA . GLN A 1 82 ? -9.795 -1.569 12.582 1.00 74.31 82 GLN A CA 1
ATOM 669 C C . GLN A 1 82 ? -8.640 -1.030 11.743 1.00 74.31 82 GLN A C 1
ATOM 671 O O . GLN A 1 82 ? -8.280 -1.622 10.729 1.00 74.31 82 GLN A O 1
ATOM 676 N N . VAL A 1 83 ? -8.039 0.073 12.176 1.00 72.75 83 VAL A N 1
ATOM 677 C CA . VAL A 1 83 ? -6.990 0.734 11.408 1.00 72.75 83 VAL A CA 1
ATOM 678 C C . VAL A 1 83 ? -5.709 -0.107 11.356 1.00 72.75 83 VAL A C 1
ATOM 680 O O . VAL A 1 83 ? -5.064 -0.173 10.311 1.00 72.75 83 VAL A O 1
ATOM 683 N N . PHE A 1 84 ? -5.371 -0.811 12.439 1.00 76.06 84 PHE A N 1
ATOM 684 C CA . PHE A 1 84 ? -4.250 -1.751 12.459 1.00 76.06 84 PHE A CA 1
ATOM 685 C C . PHE A 1 84 ? -4.426 -2.882 11.434 1.00 76.06 84 PHE A C 1
ATOM 687 O O . PHE A 1 84 ? -3.504 -3.175 10.672 1.00 76.06 84 PHE A O 1
ATOM 694 N N . LEU A 1 85 ? -5.621 -3.474 11.361 1.00 76.44 85 LEU A N 1
ATOM 695 C CA . LEU A 1 85 ? -5.928 -4.525 10.391 1.00 76.44 85 LEU A CA 1
ATOM 696 C C . LEU A 1 85 ? -5.907 -3.997 8.947 1.00 76.44 85 LEU A C 1
ATOM 698 O O . LEU A 1 85 ? -5.312 -4.642 8.085 1.00 76.44 85 LEU A O 1
ATOM 702 N N . MET A 1 86 ? -6.467 -2.806 8.685 1.00 78.12 86 MET A N 1
ATOM 703 C CA . MET A 1 86 ? -6.369 -2.164 7.361 1.00 78.12 86 MET A CA 1
ATOM 704 C C . MET A 1 86 ? -4.917 -1.947 6.940 1.00 78.12 86 MET A C 1
ATOM 706 O O . MET A 1 86 ? -4.535 -2.246 5.811 1.00 78.12 86 MET A O 1
ATOM 710 N N . SER A 1 87 ? -4.104 -1.432 7.864 1.00 79.44 87 SER A N 1
ATOM 711 C CA . SER A 1 87 ? -2.685 -1.168 7.645 1.00 79.44 87 SER A CA 1
ATOM 712 C C . SER A 1 87 ? -1.920 -2.440 7.294 1.00 79.44 87 SER A C 1
ATOM 714 O O . SER A 1 87 ? -1.190 -2.459 6.306 1.00 79.44 87 SER A O 1
ATOM 716 N N . GLY A 1 88 ? -2.125 -3.522 8.053 1.00 78.38 88 GLY A N 1
ATOM 717 C CA . GLY A 1 88 ? -1.457 -4.801 7.810 1.00 78.38 88 GLY A CA 1
ATOM 718 C C . GLY A 1 88 ? -1.778 -5.378 6.431 1.00 78.38 88 GLY A C 1
ATOM 719 O O . GLY A 1 88 ? -0.870 -5.778 5.702 1.00 78.38 88 GLY A O 1
ATOM 720 N N . VAL A 1 89 ? -3.054 -5.355 6.033 1.00 79.69 89 VAL A N 1
ATOM 721 C CA . VAL A 1 89 ? -3.484 -5.827 4.706 1.00 79.69 89 VAL A CA 1
ATOM 722 C C . VAL A 1 89 ? -2.924 -4.940 3.594 1.00 79.69 89 VAL A C 1
ATOM 724 O O . VAL A 1 89 ? -2.464 -5.452 2.570 1.00 79.69 89 VAL A O 1
ATOM 727 N N . PHE A 1 90 ? -2.892 -3.621 3.802 1.00 79.62 90 PHE A N 1
ATOM 728 C CA . PHE A 1 90 ? -2.273 -2.685 2.868 1.00 79.62 90 PHE A CA 1
ATOM 729 C C . PHE A 1 90 ? -0.776 -2.962 2.696 1.00 79.62 90 PHE A C 1
ATOM 731 O O . PHE A 1 90 ? -0.316 -3.116 1.568 1.00 79.62 90 PHE A O 1
ATOM 738 N N . LEU A 1 91 ? -0.020 -3.079 3.791 1.00 79.25 91 LEU A N 1
ATOM 739 C CA . LEU A 1 91 ? 1.418 -3.361 3.773 1.00 79.25 91 LEU A CA 1
ATOM 740 C C . LEU A 1 91 ? 1.736 -4.702 3.113 1.00 79.25 91 LEU A C 1
ATOM 742 O O . LEU A 1 91 ? 2.679 -4.776 2.326 1.00 79.25 91 LEU A O 1
ATOM 746 N N . ALA A 1 92 ? 0.948 -5.743 3.389 1.00 77.38 92 ALA A N 1
ATOM 747 C CA . ALA A 1 92 ? 1.114 -7.054 2.768 1.00 77.38 92 ALA A CA 1
ATOM 748 C C . ALA A 1 92 ? 0.863 -6.999 1.254 1.00 77.38 92 ALA A C 1
ATOM 750 O O . ALA A 1 92 ? 1.669 -7.502 0.469 1.00 77.38 92 ALA A O 1
ATOM 751 N N . THR A 1 93 ? -0.213 -6.332 0.835 1.00 77.94 93 THR A N 1
ATOM 752 C CA . THR A 1 93 ? -0.559 -6.176 -0.586 1.00 77.94 93 THR A CA 1
ATOM 753 C C . THR A 1 93 ? 0.483 -5.336 -1.317 1.00 77.94 93 THR A C 1
ATOM 755 O O . THR A 1 93 ? 0.932 -5.696 -2.404 1.00 77.94 93 THR A O 1
ATOM 758 N N . PHE A 1 94 ? 0.929 -4.251 -0.690 1.00 74.19 94 PHE A N 1
ATOM 759 C CA . PHE A 1 94 ? 1.923 -3.343 -1.240 1.00 74.19 94 PHE A CA 1
ATOM 760 C C . PHE A 1 94 ? 3.301 -4.000 -1.365 1.00 74.19 94 PHE A C 1
ATOM 762 O O . PHE A 1 94 ? 3.918 -3.951 -2.429 1.00 74.19 94 PHE A O 1
ATOM 769 N N . SER A 1 95 ? 3.765 -4.665 -0.303 1.00 73.81 95 SER A N 1
ATOM 770 C CA . SER A 1 95 ? 5.026 -5.415 -0.321 1.00 73.81 95 SER A CA 1
ATOM 771 C C . SER A 1 95 ? 4.977 -6.504 -1.382 1.00 73.81 95 SER A C 1
ATOM 773 O O . SER A 1 95 ? 5.954 -6.713 -2.092 1.00 73.81 95 SER A O 1
ATOM 775 N N . SER A 1 96 ? 3.820 -7.141 -1.557 1.00 73.31 96 SER A N 1
ATOM 776 C CA . SER A 1 96 ? 3.662 -8.157 -2.587 1.00 73.31 96 SER A CA 1
ATOM 777 C C . SER A 1 96 ? 3.760 -7.561 -3.988 1.00 73.31 96 SER A C 1
ATOM 779 O O . SER A 1 96 ? 4.527 -8.061 -4.799 1.00 73.31 96 SER A O 1
ATOM 781 N N . TYR A 1 97 ? 3.092 -6.439 -4.262 1.00 69.25 97 TYR A N 1
ATOM 782 C CA . TYR A 1 97 ? 3.210 -5.741 -5.547 1.00 69.25 97 TYR A CA 1
ATOM 783 C C . TYR A 1 97 ? 4.633 -5.274 -5.859 1.00 69.25 97 TYR A C 1
ATOM 785 O O . TYR A 1 97 ? 5.029 -5.241 -7.023 1.00 69.25 97 TYR A O 1
ATOM 793 N N . PHE A 1 98 ? 5.390 -4.897 -4.829 1.00 68.25 98 PHE A N 1
ATOM 794 C CA . PHE A 1 98 ? 6.725 -4.355 -5.009 1.00 68.25 98 PHE A CA 1
ATOM 795 C C . PHE A 1 98 ? 7.796 -5.439 -5.122 1.00 68.25 98 PHE A C 1
ATOM 797 O O . PHE A 1 98 ? 8.663 -5.328 -5.979 1.00 68.25 98 PHE A O 1
ATOM 804 N N . PHE A 1 99 ? 7.739 -6.485 -4.293 1.00 65.00 99 PHE A N 1
ATOM 805 C CA . PHE A 1 99 ? 8.772 -7.521 -4.217 1.00 65.00 99 PHE A CA 1
ATOM 806 C C . PHE A 1 99 ? 8.514 -8.728 -5.126 1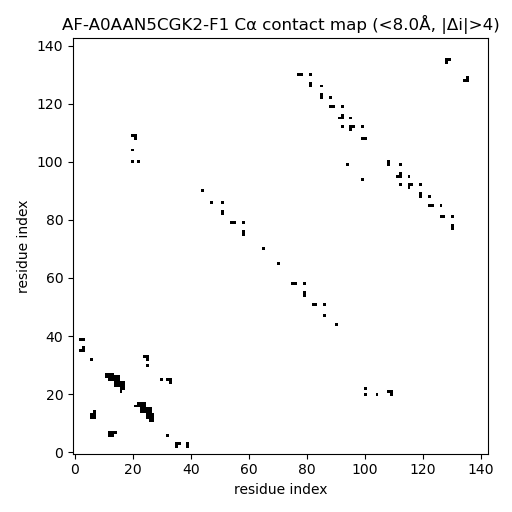.00 65.00 99 PHE A C 1
ATOM 808 O O . PHE A 1 99 ? 9.486 -9.301 -5.620 1.00 65.00 99 PHE A O 1
ATOM 815 N N . LEU A 1 100 ? 7.257 -9.105 -5.406 1.00 67.38 100 LEU A N 1
ATOM 816 C CA . LEU A 1 100 ? 6.975 -10.246 -6.296 1.00 67.38 100 LEU A CA 1
ATOM 817 C C . LEU A 1 100 ? 7.598 -10.106 -7.699 1.00 67.38 100 LEU A C 1
ATOM 819 O O . LEU A 1 100 ? 8.110 -11.110 -8.190 1.00 67.38 100 LEU A O 1
ATOM 823 N N . PRO A 1 101 ? 7.630 -8.920 -8.340 1.00 62.38 101 PRO A N 1
ATOM 824 C CA . PRO A 1 101 ? 8.303 -8.750 -9.628 1.00 62.38 101 PRO A CA 1
ATOM 825 C C . PRO A 1 101 ? 9.812 -9.037 -9.579 1.00 62.38 101 PRO A C 1
ATOM 827 O O . PRO A 1 101 ? 10.389 -9.440 -10.585 1.00 62.38 101 PRO A O 1
ATOM 830 N N . TYR A 1 102 ? 10.457 -8.830 -8.423 1.00 61.69 102 TYR A N 1
ATOM 831 C CA . TYR A 1 102 ? 11.902 -9.023 -8.242 1.00 61.69 102 TYR A CA 1
ATOM 832 C C . TYR A 1 102 ? 12.274 -10.430 -7.768 1.00 61.69 102 TYR A C 1
ATOM 834 O O . TYR A 1 102 ? 13.392 -10.871 -8.014 1.00 61.69 102 TYR A O 1
ATOM 842 N N . LEU A 1 103 ? 11.351 -11.147 -7.119 1.00 61.84 103 LEU A N 1
ATOM 843 C CA . LEU A 1 103 ? 11.570 -12.510 -6.616 1.00 61.84 103 LEU A CA 1
ATOM 844 C C . LEU A 1 103 ? 11.527 -13.592 -7.715 1.00 61.84 103 LEU A C 1
ATOM 846 O O . LEU A 1 103 ? 11.691 -14.775 -7.425 1.00 61.84 103 LEU A O 1
ATOM 850 N N . GLY A 1 104 ? 11.404 -13.191 -8.982 1.00 53.50 104 GLY A N 1
ATOM 851 C CA . GLY A 1 104 ? 11.644 -14.052 -10.137 1.00 53.50 104 GLY A CA 1
ATOM 852 C C . GLY A 1 104 ? 10.378 -14.682 -10.713 1.00 53.50 104 GLY A C 1
ATOM 853 O O . GLY A 1 104 ? 9.366 -14.820 -10.029 1.00 53.50 104 GLY A O 1
ATOM 854 N N . GLY A 1 105 ? 10.458 -15.038 -12.003 1.00 58.12 105 GLY A N 1
ATOM 855 C CA . GLY A 1 105 ? 9.374 -15.433 -12.918 1.00 58.12 105 GLY A CA 1
ATOM 856 C C . GLY A 1 105 ? 8.600 -16.708 -12.568 1.00 58.12 105 GLY A C 1
ATOM 857 O O . GLY A 1 105 ? 8.415 -17.583 -13.412 1.00 58.12 105 GLY A O 1
ATOM 858 N N . SER A 1 106 ? 8.137 -16.832 -11.327 1.00 62.91 106 SER A N 1
ATOM 859 C CA . SER A 1 106 ? 7.235 -17.889 -10.900 1.00 62.91 106 SER A CA 1
ATOM 860 C C . SER A 1 106 ? 5.791 -17.493 -11.221 1.00 62.91 106 SER A C 1
ATOM 862 O O . SER A 1 106 ? 5.335 -16.393 -10.905 1.00 62.91 106 SER A O 1
ATOM 864 N N . ARG A 1 107 ? 5.037 -18.422 -11.814 1.00 65.19 107 ARG A N 1
ATOM 865 C CA . ARG A 1 107 ? 3.610 -18.247 -12.146 1.00 65.19 107 ARG A CA 1
ATOM 866 C C . ARG A 1 107 ? 2.741 -17.940 -10.918 1.00 65.19 107 ARG A C 1
ATOM 868 O O . ARG A 1 107 ? 1.638 -17.433 -11.060 1.00 65.19 107 ARG A O 1
ATOM 875 N N . TRP A 1 108 ? 3.237 -18.204 -9.709 1.00 66.56 108 TRP A N 1
ATOM 876 C CA . TRP A 1 108 ? 2.549 -17.893 -8.455 1.00 66.56 108 TRP A CA 1
ATOM 877 C C . TRP A 1 108 ? 2.396 -16.392 -8.214 1.00 66.56 108 TRP A C 1
ATOM 879 O O . TRP A 1 108 ? 1.426 -15.975 -7.584 1.00 66.56 108 TRP A O 1
ATOM 889 N N . VAL A 1 109 ? 3.290 -15.573 -8.779 1.00 66.81 109 VAL A N 1
ATOM 890 C CA . VAL A 1 109 ? 3.195 -14.106 -8.741 1.00 66.81 109 VAL A CA 1
ATOM 891 C C . VAL A 1 109 ? 1.897 -13.617 -9.391 1.00 66.81 109 VAL A C 1
ATOM 893 O O . VAL A 1 109 ? 1.234 -12.728 -8.855 1.00 66.81 109 VAL A O 1
ATOM 896 N N . ALA A 1 110 ? 1.495 -14.266 -10.489 1.00 63.75 110 ALA A N 1
ATOM 897 C CA . ALA A 1 110 ? 0.271 -13.975 -11.233 1.00 63.75 110 ALA A CA 1
ATOM 898 C C . ALA A 1 110 ? -1.006 -14.209 -10.420 1.00 63.75 110 ALA A C 1
ATOM 900 O O . ALA A 1 110 ? -2.028 -13.584 -10.676 1.00 63.75 110 ALA A O 1
ATOM 901 N N . ILE A 1 111 ? -0.956 -15.122 -9.449 1.00 72.62 111 ILE A N 1
ATOM 902 C CA . ILE A 1 111 ? -2.103 -15.470 -8.611 1.00 72.62 111 ILE A CA 1
ATOM 903 C C . ILE A 1 111 ? -2.077 -14.627 -7.337 1.00 72.62 111 ILE A C 1
ATOM 905 O O . ILE A 1 111 ? -3.094 -14.060 -6.946 1.00 72.62 111 ILE A O 1
ATOM 909 N N . LEU A 1 112 ? -0.914 -14.496 -6.698 1.00 75.00 112 LEU A N 1
ATOM 910 C CA . LEU A 1 112 ? -0.776 -13.837 -5.400 1.00 75.00 112 LEU A CA 1
ATOM 911 C C . LEU A 1 112 ? -1.008 -12.321 -5.463 1.00 75.00 112 LEU A C 1
ATOM 913 O O . LEU A 1 112 ? -1.697 -11.786 -4.599 1.00 75.00 112 LEU A O 1
ATOM 917 N N . ALA A 1 113 ? -0.495 -11.615 -6.476 1.00 71.38 113 ALA A N 1
ATOM 918 C CA . ALA A 1 113 ? -0.652 -10.158 -6.535 1.00 71.38 113 ALA A CA 1
ATOM 919 C C . ALA A 1 113 ? -2.121 -9.715 -6.744 1.00 71.38 113 ALA A C 1
ATOM 921 O O . ALA A 1 113 ? -2.603 -8.885 -5.966 1.00 71.38 113 ALA A O 1
ATOM 922 N N . PRO A 1 114 ? -2.885 -10.285 -7.700 1.00 75.62 114 PRO A N 1
ATOM 923 C CA . PRO A 1 114 ? -4.289 -9.920 -7.882 1.00 75.62 114 PRO A CA 1
ATOM 924 C C . PRO A 1 114 ? -5.180 -10.399 -6.735 1.00 75.62 114 PRO A C 1
ATOM 926 O O . PRO A 1 114 ? -6.097 -9.684 -6.341 1.00 75.62 114 PRO A O 1
ATOM 929 N N . THR A 1 115 ? -4.917 -11.583 -6.167 1.00 81.00 115 THR A N 1
ATOM 930 C CA . THR A 1 115 ? -5.709 -12.088 -5.032 1.00 81.00 115 THR A CA 1
ATOM 931 C C . THR A 1 115 ? -5.542 -11.210 -3.800 1.00 81.00 115 THR A C 1
ATOM 933 O O . THR A 1 115 ? -6.543 -10.846 -3.191 1.00 81.00 115 THR A O 1
ATOM 936 N N . LEU A 1 116 ? -4.318 -10.785 -3.471 1.00 79.69 116 LEU A N 1
ATOM 937 C CA . LEU A 1 116 ? -4.081 -9.854 -2.366 1.00 79.69 116 LEU A CA 1
ATOM 938 C C . LEU A 1 116 ? -4.745 -8.497 -2.606 1.00 79.69 116 LEU A C 1
ATOM 940 O O . LEU A 1 116 ? -5.345 -7.942 -1.687 1.00 79.69 116 LEU A O 1
ATOM 944 N N . PHE A 1 117 ? -4.727 -8.000 -3.844 1.00 78.00 117 PHE A N 1
ATOM 945 C CA . PHE A 1 117 ? -5.443 -6.777 -4.201 1.00 78.00 117 PHE A CA 1
ATOM 946 C C . PHE A 1 117 ? -6.959 -6.914 -4.016 1.00 78.00 117 PHE A C 1
ATOM 948 O O . PHE A 1 117 ? -7.598 -6.036 -3.437 1.00 78.00 117 PHE A O 1
ATOM 955 N N . ILE A 1 118 ? -7.553 -8.024 -4.452 1.00 82.56 118 ILE A N 1
ATOM 956 C CA . ILE A 1 118 ? -8.982 -8.292 -4.248 1.00 82.56 118 ILE A CA 1
ATOM 957 C C . ILE A 1 118 ? -9.294 -8.380 -2.750 1.00 82.56 118 ILE A C 1
ATOM 959 O O . ILE A 1 118 ? -10.200 -7.700 -2.271 1.00 82.56 118 ILE A O 1
ATOM 963 N N . VAL A 1 119 ? -8.509 -9.152 -1.993 1.00 83.81 119 VAL A N 1
ATOM 964 C CA . VAL A 1 119 ? -8.658 -9.287 -0.537 1.00 83.81 119 VAL A CA 1
ATOM 965 C C . VAL A 1 119 ? -8.593 -7.923 0.142 1.00 83.81 119 VAL A C 1
ATOM 967 O O . VAL A 1 119 ? -9.442 -7.628 0.981 1.00 83.81 119 VAL A O 1
ATOM 970 N N . GLN A 1 120 ? -7.659 -7.057 -0.248 1.00 82.38 120 GLN A N 1
ATOM 971 C CA . GLN A 1 120 ? -7.565 -5.694 0.265 1.00 82.38 120 GLN A CA 1
ATOM 972 C C . GLN A 1 120 ? -8.847 -4.891 0.013 1.00 82.38 120 GLN A C 1
ATOM 974 O O . GLN A 1 120 ? -9.401 -4.298 0.943 1.00 82.38 120 GLN A O 1
ATOM 979 N N . ASN A 1 121 ? -9.343 -4.903 -1.225 1.00 81.25 121 ASN A N 1
ATOM 980 C CA . ASN A 1 121 ? -10.544 -4.164 -1.609 1.00 81.25 121 ASN A CA 1
ATOM 981 C C . ASN A 1 121 ? -11.810 -4.670 -0.904 1.00 81.25 121 ASN A C 1
ATOM 983 O O . ASN A 1 121 ? -12.702 -3.869 -0.651 1.00 81.25 121 ASN A O 1
ATOM 987 N N . PHE A 1 122 ? -11.889 -5.953 -0.540 1.00 83.88 122 PHE A N 1
ATOM 988 C CA . PHE A 1 122 ? -12.995 -6.493 0.264 1.00 83.88 122 PHE A CA 1
ATOM 989 C C . PHE A 1 122 ? -12.838 -6.225 1.761 1.00 83.88 122 PHE A C 1
ATOM 991 O O . PHE A 1 122 ? -13.810 -5.928 2.458 1.00 83.88 122 PHE A O 1
ATOM 998 N N . THR A 1 123 ? -11.612 -6.311 2.268 1.00 80.38 123 THR A N 1
ATOM 999 C CA . THR A 1 123 ? -11.330 -6.190 3.699 1.00 80.38 123 THR A CA 1
ATOM 1000 C C . THR A 1 123 ? -11.557 -4.759 4.191 1.00 80.38 123 THR A C 1
ATOM 1002 O O . THR A 1 123 ? -12.072 -4.565 5.292 1.00 80.38 123 THR A O 1
ATOM 1005 N N . HIS A 1 124 ? -11.268 -3.752 3.356 1.00 79.19 124 HIS A N 1
ATOM 1006 C CA . HIS A 1 124 ? -11.466 -2.342 3.701 1.00 79.19 124 HIS A CA 1
ATOM 1007 C C . HIS A 1 124 ? -12.945 -1.953 3.972 1.00 79.19 124 HIS A C 1
ATOM 1009 O O . HIS A 1 124 ? -13.243 -1.380 5.021 1.00 79.19 124 HIS A O 1
ATOM 1015 N N . PRO A 1 125 ? -13.924 -2.279 3.114 1.00 80.06 125 PRO A N 1
ATOM 1016 C CA . PRO A 1 125 ? -15.336 -2.078 3.434 1.00 80.06 125 PRO A CA 1
ATOM 1017 C C . PRO A 1 125 ? -15.831 -3.003 4.551 1.00 80.06 125 PRO A C 1
ATOM 1019 O O . PRO A 1 125 ? -16.596 -2.562 5.406 1.00 80.06 125 PRO A O 1
ATOM 1022 N N . ALA A 1 126 ? -15.385 -4.265 4.583 1.00 82.69 126 ALA A N 1
ATOM 1023 C CA . ALA A 1 126 ? -15.857 -5.247 5.560 1.00 82.69 126 ALA A CA 1
ATOM 1024 C C . ALA A 1 126 ? -15.496 -4.853 6.999 1.00 82.69 126 ALA A C 1
ATOM 1026 O O . ALA A 1 126 ? -16.360 -4.815 7.874 1.00 82.69 126 ALA A O 1
ATOM 1027 N N . ILE A 1 127 ? -14.236 -4.491 7.249 1.00 79.00 127 ILE A N 1
ATOM 1028 C CA . ILE A 1 127 ? -13.807 -4.026 8.571 1.00 79.00 127 ILE A CA 1
ATOM 1029 C C . ILE A 1 127 ? -14.505 -2.694 8.901 1.00 79.00 127 ILE A C 1
ATOM 1031 O O . ILE A 1 127 ? -14.985 -2.528 10.022 1.00 79.00 127 ILE A O 1
ATOM 1035 N N . ALA A 1 128 ? -14.654 -1.769 7.944 1.00 74.00 128 ALA A N 1
ATOM 1036 C CA . ALA A 1 128 ? -15.397 -0.532 8.190 1.00 74.00 128 ALA A CA 1
ATOM 1037 C C . ALA A 1 128 ? -16.850 -0.797 8.617 1.00 74.00 128 ALA A C 1
ATOM 1039 O O . ALA A 1 128 ? -17.321 -0.193 9.577 1.00 74.00 128 ALA A O 1
ATOM 1040 N N . PHE A 1 129 ? -17.535 -1.743 7.978 1.00 78.50 129 PHE A N 1
ATOM 1041 C CA . PHE A 1 129 ? -18.903 -2.129 8.320 1.00 78.50 129 PHE A CA 1
ATOM 1042 C C . PHE A 1 129 ? -19.014 -2.825 9.690 1.00 78.50 129 PHE A C 1
ATOM 1044 O O . PHE A 1 129 ? -19.951 -2.574 10.454 1.00 78.50 129 PHE A O 1
ATOM 1051 N N . VAL A 1 130 ? -18.052 -3.686 10.040 1.00 78.56 130 VAL A N 1
ATOM 1052 C CA . VAL A 1 130 ? -18.042 -4.416 11.321 1.00 78.56 130 VAL A CA 1
ATOM 1053 C C . VAL A 1 130 ? -17.835 -3.467 12.503 1.00 78.56 130 VAL A C 1
ATOM 1055 O O . VAL A 1 130 ? -18.549 -3.560 13.512 1.00 78.56 130 VAL A O 1
ATOM 1058 N N . PHE A 1 131 ? -16.877 -2.546 12.383 1.00 70.88 131 PHE A N 1
ATOM 1059 C CA . PHE A 1 131 ? -16.446 -1.695 13.490 1.00 70.88 131 PHE A CA 1
ATOM 1060 C C . PHE A 1 131 ? -17.190 -0.351 13.564 1.00 70.88 131 PHE A C 1
ATOM 1062 O O . PHE A 1 131 ? -17.343 0.184 14.665 1.00 70.88 131 PHE A O 1
ATOM 1069 N N . ASN A 1 132 ? -17.735 0.167 12.454 1.00 74.56 132 ASN A N 1
ATOM 1070 C CA . ASN A 1 132 ? -18.496 1.416 12.449 1.00 74.56 132 ASN A CA 1
ATOM 1071 C C . ASN A 1 132 ? -19.998 1.177 12.682 1.00 74.56 132 ASN A C 1
ATOM 1073 O O . ASN A 1 132 ? -20.776 0.862 11.779 1.00 74.56 132 ASN A O 1
ATOM 1077 N N . THR A 1 133 ? -20.422 1.378 13.929 1.00 71.69 133 THR A N 1
ATOM 1078 C CA . THR A 1 133 ? -21.828 1.225 14.336 1.00 71.69 133 THR A CA 1
ATOM 1079 C C . THR A 1 133 ? -22.772 2.245 13.697 1.00 71.69 133 THR A C 1
ATOM 1081 O O . THR A 1 133 ? -23.952 1.929 13.544 1.00 71.69 133 THR A O 1
ATOM 1084 N N . ALA A 1 134 ? -22.285 3.424 13.295 1.00 73.31 134 ALA A N 1
ATOM 1085 C CA . ALA A 1 134 ? -23.097 4.432 12.614 1.00 73.31 134 ALA A CA 1
ATOM 1086 C C . ALA A 1 134 ? -23.461 3.973 11.196 1.00 73.31 134 ALA A C 1
ATOM 1088 O O . ALA A 1 134 ? -24.638 3.960 10.846 1.00 73.31 134 ALA A O 1
ATOM 1089 N N . ILE A 1 135 ? -22.476 3.483 10.433 1.00 74.38 135 ILE A N 1
ATOM 1090 C CA . ILE A 1 135 ? -22.699 2.932 9.085 1.00 74.38 135 ILE A CA 1
ATOM 1091 C C . ILE A 1 135 ? -23.673 1.757 9.143 1.00 74.38 135 ILE A C 1
ATOM 1093 O O . ILE A 1 135 ? -24.602 1.685 8.345 1.00 74.38 135 ILE A O 1
ATOM 1097 N N . ARG A 1 136 ? -23.510 0.858 10.122 1.00 79.56 136 ARG A N 1
ATOM 1098 C CA . ARG A 1 136 ? -24.405 -0.295 10.266 1.00 79.56 136 ARG A CA 1
ATOM 1099 C C . ARG A 1 136 ? -25.846 0.110 10.581 1.00 79.56 136 ARG A C 1
ATOM 1101 O O . ARG A 1 136 ? -26.763 -0.513 10.061 1.00 79.56 136 ARG A O 1
ATOM 1108 N N . ARG A 1 137 ? -26.060 1.134 11.416 1.00 79.69 137 ARG A N 1
ATOM 1109 C CA . ARG A 1 137 ? -27.416 1.633 11.700 1.00 79.69 137 ARG A CA 1
ATOM 1110 C C . ARG A 1 137 ? -28.071 2.243 10.472 1.00 79.69 137 ARG A C 1
ATOM 1112 O O . ARG A 1 137 ? -29.238 1.960 10.247 1.00 79.69 137 ARG A O 1
ATOM 1119 N N . GLU A 1 138 ? -27.349 3.054 9.704 1.00 82.31 138 GLU A N 1
ATOM 1120 C CA . GLU A 1 138 ? -27.916 3.650 8.489 1.00 82.31 138 GLU A CA 1
ATOM 1121 C C . GLU A 1 138 ? -28.172 2.594 7.410 1.00 82.31 138 GLU A C 1
ATOM 1123 O O . GLU A 1 138 ? -29.235 2.588 6.802 1.00 82.31 138 GLU A O 1
ATOM 1128 N N . ALA A 1 139 ? -27.262 1.632 7.232 1.00 79.69 139 ALA A N 1
ATOM 1129 C CA . ALA A 1 139 ? -27.457 0.534 6.288 1.00 79.69 139 ALA A CA 1
ATOM 1130 C C . ALA A 1 139 ? -28.694 -0.318 6.624 1.00 79.69 139 ALA A C 1
ATOM 1132 O O . ALA A 1 139 ? -29.448 -0.669 5.726 1.00 79.69 139 ALA A O 1
ATOM 1133 N N . LEU A 1 140 ? -28.935 -0.600 7.910 1.00 79.94 140 LEU A N 1
ATOM 1134 C CA . LEU A 1 140 ? -30.125 -1.327 8.372 1.00 79.94 140 LEU A CA 1
ATOM 1135 C C . LEU A 1 140 ? -31.427 -0.511 8.303 1.00 79.94 140 LEU A C 1
ATOM 1137 O O . LEU A 1 140 ? -32.488 -1.088 8.483 1.00 79.94 140 LEU A O 1
ATOM 1141 N N . ARG A 1 141 ? -31.369 0.814 8.110 1.00 83.00 141 ARG A N 1
ATOM 1142 C CA . ARG A 1 141 ? -32.570 1.643 7.889 1.00 83.00 141 ARG A CA 1
ATOM 1143 C C . ARG A 1 141 ? -32.978 1.720 6.423 1.00 83.00 141 ARG A C 1
ATOM 1145 O O . ARG A 1 141 ? -34.138 1.991 6.140 1.00 83.00 141 ARG A O 1
ATOM 1152 N N . VAL A 1 142 ? -32.011 1.592 5.518 1.00 81.12 142 VAL A N 1
ATOM 1153 C CA . VAL A 1 142 ? -32.227 1.667 4.065 1.00 81.12 142 VAL A CA 1
ATOM 1154 C C . VAL A 1 142 ? -32.663 0.312 3.490 1.00 81.12 142 VAL A C 1
ATOM 1156 O O . VAL A 1 142 ? -33.226 0.274 2.399 1.00 81.12 142 VAL A O 1
ATOM 1159 N N . LEU A 1 143 ? -32.401 -0.776 4.218 1.00 64.69 143 LEU A N 1
ATOM 1160 C CA . LEU A 1 143 ? -32.722 -2.158 3.859 1.00 64.69 143 LEU A CA 1
ATOM 1161 C C . LEU A 1 143 ? -34.028 -2.608 4.520 1.00 64.69 143 LEU A C 1
ATOM 1163 O O . LEU A 1 143 ? -34.810 -3.297 3.832 1.00 64.69 143 LEU A O 1
#

Radius of gyration: 20.38 Å; Cα contacts (8 Å, |Δi|>4): 82; chains: 1; bounding box: 49×32×62 Å

Nearest PDB structures (foldseek):
  6lo8-assembly1_D  TM=6.703E-01  e=5.667E+00  Saccharomyces cerevisiae S288C
  7rye-assembly1_G  TM=6.492E-01  e=8.009E+00  Salmonella enterica subsp. enterica serovar Typhimurium
  7wu9-assembly1_R  TM=4.454E-01  e=7.137E+00  Homo sapiens

pLDDT: mean 71.96, std 8.47, range [47.44, 85.19]

Organism: NCBI:txid1317129

=== Feature glossary ===
A reading guide for the features in this record.

Start from the sequence.

  · Sequence gives the chain of amino acids in standard one-letter code (A=alanine, C=cysteine, …, Y=tyrosine), read N→C. It is the only feature that is directly encoded by the gene; all structural features are derived from the folded form of this sequence.

Fold it, and you get atomic coordinates and the backbone conformation that goes with them.

  · The mmCIF table is the protein's shape written out atom by atom. For each backbone N, Cα, C, and carbonyl O, it records an (x, y, z) coordinate triple in Å plus the residue type, chain letter, and residue number.

  · Backbone dihedral angles. Every residue except chain termini has a φ (preceding-C → N → Cα → C) and a ψ (N → Cα → C → next-N). They are reported in degrees following the IUPAC sign convention. Secondary structure is essentially a statement about which (φ, ψ) basin each residue occupies.

  · DSSP 8-state secondary structure assigns each residue one of H (α-helix), G (3₁₀-helix), I (π-helix), E (extended β-strand), B (isolated β-bridge), T (hydrogen-bonded turn), S (bend), or '-' (coil). The assignment is computed from backbone hydrogen-bond geometry via the Kabsch–Sander algorithm.

  · P-SEA three-state annotation labels each residue as helix, strand, or coil based purely on the geometry of the Cα trace. It serves as a fallback when the full backbone (and thus DSSP) is unavailable.

Summarize the fold with a handful of shape descriptors and a per-residue structural alphabet.

  · Radius of gyration (Rg) is the root-mean-square distance of Cα atoms from their centroid — a single number for overall size and compactness. A globular domain of N residues has Rg ≈ 2.2·N^0.38 Å; an extended or disordered chain has a much larger Rg. The Cα contact count is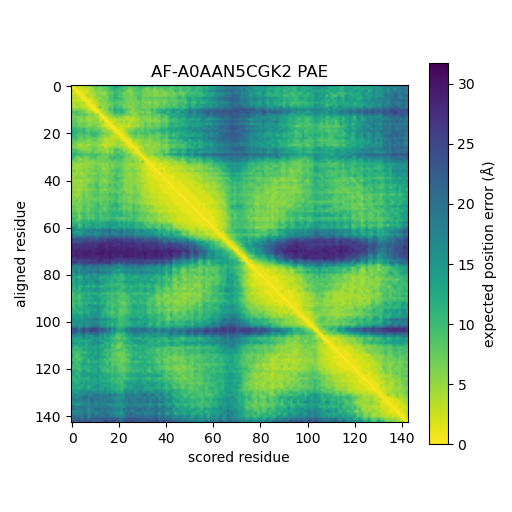 the number of residue pairs whose Cα atoms are within 8 Å and are more than four positions apart in sequence — a standard proxy for tertiary packing density. The bounding box is the smallest axis-aligned box enclosing all Cα atoms.

  · Foldseek's 3Di representation compresses backbone geometry into a per-residue letter drawn from a learned twenty-state alphabet. It captures the tertiary interaction pattern around each residue — which residues are packed against it in space, regardless of where they are in sequence.

  · Accessible surface area quantifies burial. A residue with SASA near zero is packed into the hydrophobic core; one with SASA >100 Å² sits on the surface. Computed here via the Shrake–Rupley numerical algorithm with a 1.4 Å probe.

Ask how reliable the model is.

  · For AlphaFold models, the B-factor field carries pLDDT — the model's own estimate of local accuracy on a 0–100 scale. Regions with pLDDT<50 should be treated as essentially unmodeled; they often correspond to intrinsically disordered segments.

  · For experimental (PDB) structures, the B-factor (temperature factor) quantifies the positional spread of each atom in the crystal — a combination of thermal vibration and static disorder — in units of Å². High B-factors mark flexible loops or poorly resolved regions; low B-factors mark the rigid, well-ordered core.

  · PAE(i, j) answers: if I align the predicted and true structures on residue i, how far off (in Å) do I expect residue j to be? A block-diagonal PAE matrix with low values on the blocks and high values off-diagonal is the signature of a multi-domain protein with confidently predicted domains but uncertain inter-domain orientation.

Place it in context: what it resembles, what it is annotated as, and how it looks.

  · Structural nearest neighbors (via Foldseek easy-search vs the PDB). Reported per hit: target PDB id, E-value, and alignment TM-score. A TM-score above ~0.5 is the conventional threshold for 'same fold'.

  · Functional annotations link the protein to curated databases. InterPro entries identify conserved domains and families by matching the sequence against member-database signatures (Pfam, PROSITE, CDD, …). Gene Ontology (GO) terms describe molecular function, biological process, and cellular component in a controlled vocabulary. CATH places the structure in a hierarchical fold classification (Class/Architecture/Topology/Homologous-superfamily). The organism is the source species.

  · Plot images: a contact map (which residues are close in 3D, as an N×N binary image), a Ramachandran scatter (backbone torsion angles, revealing secondary-structure composition at a glance), and — for AlphaFold structures — a PAE heatmap (pairwise prediction confidence).

  · Structure images are PyMOL renders from six orthogonal camera directions. Cartoon representation draws helices as coil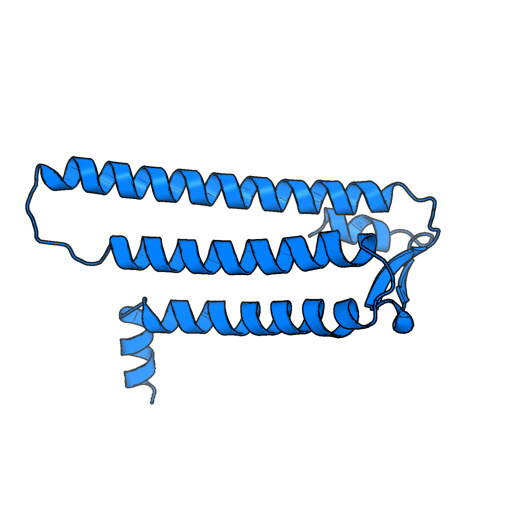s and strands as arrows; sticks shows the backbone as bonds; surface shows the solvent-excluded envelope. Rainbow coloring maps sequence position to hue (blue→red, N→C); chain coloring assigns a distinct color per polypeptide.